Protein AF-A0A2R7Y8Q3-F1 (afdb_monomer_lite)

Structure (mmCIF, N/CA/C/O backbone):
data_AF-A0A2R7Y8Q3-F1
#
_entry.id   AF-A0A2R7Y8Q3-F1
#
loop_
_atom_site.group_PDB
_atom_site.id
_atom_site.type_symbol
_atom_site.label_atom_id
_atom_site.label_alt_id
_atom_site.label_comp_id
_atom_site.label_asym_id
_atom_site.label_entity_id
_atom_site.label_seq_id
_atom_site.pdbx_PDB_ins_code
_atom_site.Cartn_x
_atom_site.Cartn_y
_atom_site.Cartn_z
_atom_site.occupancy
_atom_site.B_iso_or_equiv
_atom_site.auth_seq_id
_atom_site.auth_comp_id
_atom_site.auth_asym_id
_atom_site.auth_atom_id
_atom_site.pdbx_PDB_model_num
ATOM 1 N N . MET A 1 1 ? 8.060 -32.327 -2.232 1.00 39.31 1 MET A N 1
ATOM 2 C CA . MET A 1 1 ? 9.303 -31.714 -2.752 1.00 39.31 1 MET A CA 1
ATOM 3 C C . MET A 1 1 ? 9.095 -30.226 -3.079 1.00 39.31 1 MET A C 1
ATOM 5 O O . MET A 1 1 ? 9.604 -29.749 -4.076 1.00 39.31 1 MET A O 1
ATOM 9 N N . VAL A 1 2 ? 8.315 -29.495 -2.267 1.00 45.03 2 VAL A N 1
ATOM 10 C CA . VAL A 1 2 ? 7.914 -28.088 -2.527 1.00 45.03 2 VAL A CA 1
ATOM 11 C C . VAL A 1 2 ? 8.451 -27.144 -1.432 1.00 45.03 2 VAL A C 1
ATOM 13 O O . VAL A 1 2 ? 8.300 -25.934 -1.504 1.00 45.03 2 VAL A O 1
ATOM 16 N N . TRP A 1 3 ? 9.124 -27.693 -0.414 1.00 30.48 3 TRP A N 1
ATOM 17 C CA . TRP A 1 3 ? 9.579 -26.942 0.760 1.00 30.48 3 TRP A CA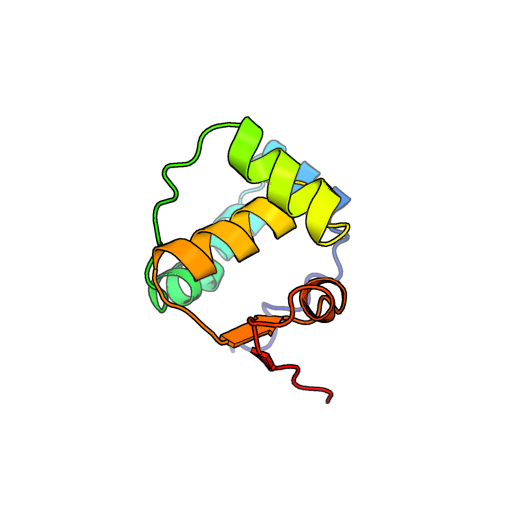 1
ATOM 18 C C . TRP A 1 3 ? 11.009 -26.382 0.636 1.00 30.48 3 TRP A C 1
ATOM 20 O O . TRP A 1 3 ? 11.396 -25.551 1.448 1.00 30.48 3 TRP A O 1
ATOM 30 N N . GLU A 1 4 ? 11.790 -26.775 -0.378 1.00 37.25 4 GLU A N 1
ATOM 31 C CA . GLU A 1 4 ? 13.144 -26.226 -0.607 1.00 37.25 4 GLU A CA 1
ATOM 32 C C . GLU A 1 4 ? 13.149 -24.918 -1.419 1.00 37.25 4 GLU A C 1
ATOM 34 O O . GLU A 1 4 ? 14.123 -24.168 -1.377 1.00 37.25 4 GLU A O 1
ATOM 39 N N . THR A 1 5 ? 12.064 -24.594 -2.130 1.00 44.91 5 THR A N 1
ATOM 40 C CA . THR A 1 5 ? 12.057 -23.531 -3.151 1.00 44.91 5 THR A CA 1
ATOM 41 C C . THR A 1 5 ? 12.005 -22.102 -2.589 1.00 44.91 5 THR A C 1
ATOM 43 O O . THR A 1 5 ? 12.252 -21.149 -3.325 1.00 44.91 5 THR A O 1
ATOM 46 N N . LEU A 1 6 ? 11.728 -21.909 -1.293 1.00 47.78 6 LEU A N 1
ATOM 47 C CA . LEU A 1 6 ? 11.435 -20.582 -0.724 1.00 47.78 6 LEU A CA 1
ATOM 48 C C . LEU A 1 6 ? 12.449 -20.064 0.307 1.00 47.78 6 LEU A C 1
ATOM 50 O O . LEU A 1 6 ? 12.110 -19.235 1.145 1.00 47.78 6 LEU A O 1
ATOM 54 N N . THR A 1 7 ? 13.721 -20.462 0.221 1.00 54.31 7 THR A N 1
ATOM 55 C CA . THR A 1 7 ? 14.794 -19.771 0.965 1.00 54.31 7 THR A CA 1
ATOM 56 C C . THR A 1 7 ? 15.972 -19.450 0.056 1.00 54.31 7 THR A C 1
ATOM 58 O O . THR A 1 7 ? 17.077 -19.958 0.211 1.00 54.31 7 THR A O 1
ATOM 61 N N . THR A 1 8 ? 15.768 -18.560 -0.918 1.00 62.44 8 THR A N 1
ATOM 62 C CA . THR A 1 8 ? 16.847 -18.194 -1.853 1.00 62.44 8 THR A CA 1
ATOM 63 C C . THR A 1 8 ? 18.068 -17.582 -1.142 1.00 62.44 8 THR A C 1
ATOM 65 O O . THR A 1 8 ? 19.142 -17.523 -1.731 1.00 62.44 8 THR A O 1
ATOM 68 N N . ARG A 1 9 ? 17.940 -17.137 0.126 1.00 75.00 9 ARG A N 1
ATOM 69 C CA . ARG A 1 9 ? 18.952 -16.375 0.897 1.00 75.00 9 ARG A CA 1
ATOM 70 C C . ARG A 1 9 ? 19.508 -15.166 0.124 1.00 75.00 9 ARG A C 1
ATOM 72 O O . ARG A 1 9 ? 20.524 -14.591 0.509 1.00 75.00 9 ARG A O 1
ATOM 79 N N . LEU A 1 10 ? 18.857 -14.775 -0.973 1.00 83.56 10 LEU A N 1
ATOM 80 C CA . LEU A 1 10 ? 19.287 -13.690 -1.839 1.00 83.56 10 LEU A CA 1
ATOM 81 C C . LEU A 1 10 ? 18.840 -12.365 -1.234 1.00 83.56 10 LEU A C 1
ATOM 83 O O . LEU A 1 10 ? 17.702 -12.216 -0.794 1.00 83.56 10 LEU A O 1
ATOM 87 N N . SER A 1 11 ? 19.724 -11.372 -1.273 1.00 90.31 11 SER A N 1
ATOM 88 C CA . SER A 1 11 ? 19.345 -10.007 -0.925 1.00 90.31 11 SER A CA 1
ATOM 89 C C . SER A 1 11 ? 18.375 -9.432 -1.962 1.00 90.31 11 SER A C 1
ATOM 91 O O . SER A 1 11 ? 18.443 -9.759 -3.151 1.00 90.31 11 SER A O 1
ATOM 93 N N . SER A 1 12 ? 17.525 -8.486 -1.555 1.00 88.44 12 SER A N 1
ATOM 94 C CA . SER A 1 12 ? 16.593 -7.805 -2.470 1.00 88.44 12 SER A CA 1
ATOM 95 C C . SER A 1 12 ? 17.307 -7.082 -3.613 1.00 88.44 12 SER A C 1
ATOM 97 O O . SER A 1 12 ? 16.751 -6.904 -4.694 1.00 88.44 12 SER A O 1
ATOM 99 N N . ARG A 1 13 ? 18.552 -6.640 -3.396 1.00 92.06 13 ARG A N 1
ATOM 100 C CA . ARG A 1 13 ? 19.399 -6.099 -4.465 1.00 92.06 13 ARG A CA 1
ATOM 101 C C . ARG A 1 13 ? 19.735 -7.181 -5.490 1.00 92.06 13 ARG A C 1
ATOM 103 O O . ARG A 1 13 ? 19.528 -6.963 -6.678 1.00 92.06 13 ARG A O 1
ATOM 110 N N . ARG A 1 14 ? 20.193 -8.350 -5.037 1.00 92.75 14 ARG A N 1
ATOM 111 C CA . ARG A 1 14 ? 20.572 -9.448 -5.929 1.00 92.75 14 ARG A CA 1
ATOM 112 C C . ARG A 1 14 ? 19.383 -9.994 -6.719 1.00 92.75 14 ARG A C 1
ATOM 114 O O . ARG A 1 14 ? 19.522 -10.262 -7.906 1.00 92.75 14 ARG A O 1
ATOM 121 N N . ILE A 1 15 ? 18.214 -10.102 -6.086 1.00 92.38 15 ILE A N 1
ATOM 122 C CA . ILE A 1 15 ? 16.965 -10.477 -6.767 1.00 92.38 15 ILE A CA 1
ATOM 123 C C . ILE A 1 15 ? 16.666 -9.488 -7.903 1.00 92.38 15 ILE A C 1
ATOM 125 O O . ILE A 1 15 ? 16.411 -9.910 -9.027 1.00 92.38 15 ILE A O 1
ATOM 129 N N . ARG A 1 16 ? 16.760 -8.176 -7.641 1.00 92.62 16 ARG A N 1
ATOM 130 C CA . ARG A 1 16 ? 16.540 -7.136 -8.660 1.00 92.62 16 ARG A CA 1
ATOM 131 C C . ARG A 1 16 ? 17.531 -7.224 -9.818 1.00 92.62 16 ARG A C 1
ATOM 133 O O . ARG A 1 16 ? 17.110 -7.140 -10.965 1.00 92.62 16 ARG A O 1
ATOM 140 N N . GLU A 1 17 ? 18.814 -7.428 -9.528 1.00 95.94 17 GLU A N 1
ATOM 141 C CA . GLU A 1 17 ? 19.848 -7.614 -10.557 1.00 95.94 17 GLU A CA 1
ATOM 142 C C . GLU A 1 17 ? 19.536 -8.816 -11.465 1.00 95.94 17 GLU A C 1
ATOM 144 O O . GLU A 1 17 ? 19.601 -8.698 -12.686 1.00 95.94 17 GLU A O 1
ATOM 149 N N . LEU A 1 18 ? 19.143 -9.955 -10.885 1.00 95.31 18 LEU A N 1
ATOM 150 C CA . LEU A 1 18 ? 18.801 -11.168 -11.636 1.00 95.31 18 LEU A CA 1
ATOM 151 C C . LEU A 1 18 ? 17.508 -11.011 -12.451 1.00 95.31 18 LEU A C 1
ATOM 153 O O . LEU A 1 18 ? 17.458 -11.449 -13.598 1.00 95.31 18 LEU A O 1
ATOM 157 N N . LEU A 1 19 ? 16.483 -10.349 -11.902 1.00 93.31 19 LEU A N 1
ATOM 158 C CA . LEU A 1 19 ? 15.257 -10.029 -12.643 1.00 93.31 19 LEU A CA 1
ATOM 159 C C . LEU A 1 19 ? 15.546 -9.103 -13.829 1.00 93.31 19 LEU A C 1
ATOM 161 O O . LEU A 1 19 ? 15.061 -9.356 -14.930 1.00 93.31 19 LEU A O 1
ATOM 165 N N . ALA A 1 20 ? 16.361 -8.062 -13.627 1.00 95.50 20 ALA A N 1
ATOM 166 C CA . ALA A 1 20 ? 16.769 -7.146 -14.692 1.00 95.50 20 ALA A CA 1
ATOM 167 C C . ALA A 1 20 ? 17.570 -7.871 -15.786 1.00 95.50 20 ALA A C 1
ATOM 169 O O . ALA A 1 20 ? 17.350 -7.636 -16.974 1.00 95.50 20 ALA A O 1
ATOM 170 N N . GLY A 1 21 ? 18.441 -8.801 -15.385 1.00 96.56 21 GLY A N 1
ATOM 171 C CA . GLY A 1 21 ? 19.175 -9.693 -16.283 1.00 96.56 21 GLY A CA 1
ATOM 172 C C . GLY A 1 21 ? 18.335 -10.816 -16.903 1.00 96.56 21 GLY A C 1
ATOM 173 O O . GLY A 1 21 ? 18.869 -11.576 -17.704 1.00 96.56 21 GLY A O 1
ATOM 174 N N . ARG A 1 22 ? 17.042 -10.924 -16.559 1.00 94.69 22 ARG A N 1
ATOM 175 C CA . ARG A 1 22 ? 16.120 -11.985 -17.006 1.00 94.69 22 ARG A CA 1
ATOM 176 C C . ARG A 1 22 ? 16.643 -13.400 -16.736 1.00 94.69 22 ARG A C 1
ATOM 178 O O . ARG A 1 22 ? 16.438 -14.292 -17.555 1.00 94.69 22 ARG A O 1
ATOM 185 N N . ASP A 1 23 ? 17.297 -13.602 -15.594 1.00 95.94 23 ASP A N 1
ATOM 186 C CA . ASP A 1 23 ? 17.795 -14.915 -15.175 1.00 95.94 23 ASP A CA 1
ATOM 187 C C . ASP A 1 23 ? 16.684 -15.976 -15.257 1.00 95.94 23 ASP A C 1
ATOM 189 O O . ASP A 1 23 ? 15.628 -15.845 -14.631 1.00 95.94 23 ASP A O 1
ATOM 193 N N . GLU A 1 24 ? 16.913 -17.026 -16.046 1.00 95.38 24 GLU A N 1
ATOM 194 C CA . GLU A 1 24 ? 15.879 -18.010 -16.380 1.00 95.38 24 GLU A CA 1
ATOM 195 C C . GLU A 1 24 ? 15.369 -18.771 -15.156 1.00 95.38 24 GLU A C 1
ATOM 197 O O . GLU A 1 24 ? 14.179 -19.083 -15.075 1.00 95.38 24 GLU A O 1
ATOM 202 N N . ARG A 1 25 ? 16.244 -19.043 -14.179 1.00 91.38 25 ARG A N 1
ATOM 203 C CA . ARG A 1 25 ? 15.878 -19.785 -12.967 1.00 91.38 25 ARG A CA 1
ATOM 204 C C . ARG A 1 25 ? 14.965 -18.944 -12.092 1.00 91.38 25 ARG A C 1
ATOM 206 O O . ARG A 1 25 ? 13.921 -19.427 -11.657 1.00 91.38 25 ARG A O 1
ATOM 213 N N . LEU A 1 26 ? 15.323 -17.679 -11.871 1.00 91.38 26 LEU A N 1
ATOM 214 C CA . LEU A 1 26 ? 14.504 -16.764 -11.083 1.00 91.38 26 LEU A CA 1
ATOM 215 C C . LEU A 1 26 ? 13.172 -16.455 -11.777 1.00 91.38 26 LEU A C 1
ATOM 217 O O . LEU A 1 26 ? 12.131 -16.444 -11.124 1.00 91.38 26 LEU A O 1
ATOM 221 N N . VAL A 1 27 ? 13.174 -16.259 -13.098 1.00 92.38 27 VAL A N 1
ATOM 222 C CA . VAL A 1 27 ? 11.936 -16.077 -13.872 1.00 92.38 27 VAL A CA 1
ATOM 223 C C . VAL A 1 27 ? 11.055 -17.329 -13.803 1.00 92.38 27 VAL A C 1
ATOM 225 O O . VAL A 1 27 ? 9.837 -17.207 -13.664 1.00 92.38 27 VAL A O 1
ATOM 228 N N . GLY A 1 28 ? 11.652 -18.522 -13.869 1.00 93.06 28 GLY A N 1
ATOM 229 C CA . GLY A 1 28 ? 10.958 -19.794 -13.672 1.00 93.06 28 GLY A CA 1
ATOM 230 C C . GLY A 1 28 ? 10.282 -19.876 -12.303 1.00 93.06 28 GLY A C 1
ATOM 231 O O . GLY A 1 28 ? 9.086 -20.149 -12.240 1.00 93.06 28 GLY A O 1
ATOM 232 N N . LEU A 1 29 ? 11.005 -19.545 -11.228 1.00 90.19 29 LEU A N 1
ATOM 233 C CA . LEU A 1 29 ? 10.470 -19.485 -9.861 1.00 90.19 29 LEU A CA 1
ATOM 234 C C . LEU A 1 29 ? 9.306 -18.490 -9.750 1.00 90.19 29 LEU A C 1
ATOM 236 O O . LEU A 1 29 ? 8.252 -18.812 -9.210 1.00 90.19 29 LEU A O 1
ATOM 240 N N . VAL A 1 30 ? 9.437 -17.285 -10.315 1.00 90.81 30 VAL A N 1
ATOM 241 C CA . VAL A 1 30 ? 8.346 -16.294 -10.289 1.00 90.81 30 VAL A CA 1
ATOM 242 C C . VAL A 1 30 ? 7.088 -16.832 -10.981 1.00 90.81 30 VAL A C 1
ATOM 244 O O . VAL A 1 30 ? 5.981 -16.681 -10.464 1.00 90.81 30 VAL A O 1
ATOM 247 N N . LYS A 1 31 ? 7.235 -17.487 -12.135 1.00 92.62 31 LYS A N 1
ATOM 248 C CA . LYS A 1 31 ? 6.097 -18.026 -12.894 1.00 92.62 31 LYS A CA 1
ATOM 249 C C . LYS A 1 31 ? 5.452 -19.245 -12.235 1.00 92.62 31 LYS A C 1
ATOM 251 O O . LYS A 1 31 ? 4.234 -19.385 -12.308 1.00 92.62 31 LYS A O 1
ATOM 256 N N . ASN A 1 32 ? 6.251 -20.121 -11.636 1.00 93.31 32 ASN A N 1
ATOM 257 C CA . ASN A 1 32 ? 5.771 -21.403 -11.128 1.00 93.31 32 ASN A CA 1
ATOM 258 C C . ASN A 1 32 ? 5.346 -21.335 -9.660 1.00 93.31 32 ASN A C 1
ATOM 260 O O . ASN A 1 32 ? 4.383 -22.000 -9.296 1.00 93.31 32 ASN A O 1
ATOM 264 N N . ASP A 1 33 ? 6.012 -20.513 -8.846 1.00 90.00 33 ASP A N 1
ATOM 265 C CA . ASP A 1 33 ? 5.801 -20.474 -7.397 1.00 90.00 33 ASP A CA 1
ATOM 266 C C . ASP A 1 33 ? 5.101 -19.183 -6.945 1.00 90.00 33 ASP A C 1
ATOM 268 O O . ASP A 1 33 ? 4.133 -19.235 -6.187 1.00 90.00 33 ASP A O 1
ATOM 272 N N . VAL A 1 34 ? 5.527 -18.013 -7.441 1.00 90.88 34 VAL A N 1
ATOM 273 C CA . VAL A 1 34 ? 4.960 -16.719 -6.999 1.00 90.88 34 VAL A CA 1
ATOM 274 C C . VAL A 1 34 ? 3.605 -16.445 -7.648 1.00 90.88 34 VAL A C 1
ATOM 276 O O . VAL A 1 34 ? 2.654 -16.050 -6.973 1.00 90.88 34 VAL A O 1
ATOM 279 N N . TRP A 1 35 ? 3.484 -16.665 -8.957 1.00 92.69 35 TRP A N 1
ATOM 280 C CA . TRP A 1 35 ? 2.254 -16.375 -9.695 1.00 92.69 35 TRP A CA 1
ATOM 281 C C . TRP A 1 35 ? 1.007 -17.103 -9.152 1.00 92.69 35 TRP A C 1
ATOM 283 O O . TRP A 1 35 ? -0.022 -16.443 -8.987 1.00 92.69 35 TRP A O 1
ATOM 293 N N . PRO A 1 36 ? 1.041 -18.411 -8.817 1.00 94.75 36 PRO A N 1
ATOM 294 C CA . PRO A 1 36 ? -0.112 -19.077 -8.210 1.00 94.75 36 PRO A CA 1
ATOM 295 C C . PRO A 1 36 ? -0.570 -18.443 -6.896 1.00 94.75 36 PRO A C 1
ATOM 297 O O . PRO A 1 36 ? -1.775 -18.345 -6.681 1.00 94.75 36 PRO A O 1
ATOM 300 N N . VAL A 1 37 ? 0.364 -17.974 -6.062 1.00 93.25 37 VAL A N 1
ATOM 301 C CA . VAL A 1 37 ? 0.048 -17.296 -4.796 1.00 93.25 37 VAL A CA 1
ATOM 302 C C . VAL A 1 37 ? -0.630 -15.955 -5.058 1.00 93.25 37 VAL A C 1
ATOM 304 O O . VAL A 1 37 ? -1.654 -15.661 -4.449 1.00 93.25 37 VAL A O 1
ATOM 307 N N . LEU A 1 38 ? -0.122 -15.159 -6.005 1.00 92.56 38 LEU A N 1
ATOM 308 C CA . LEU A 1 38 ? -0.723 -13.863 -6.344 1.00 92.56 38 LEU A CA 1
ATOM 309 C C . LEU A 1 38 ? -2.162 -13.998 -6.862 1.00 92.56 38 LEU A C 1
ATOM 311 O O . LEU A 1 38 ? -2.987 -13.129 -6.593 1.00 92.56 38 LEU A O 1
ATOM 315 N N . ARG A 1 39 ? -2.494 -15.107 -7.536 1.00 94.88 39 ARG A N 1
ATOM 316 C CA . ARG A 1 39 ? -3.863 -15.390 -8.003 1.00 94.88 39 ARG A CA 1
ATOM 317 C C . ARG A 1 39 ? -4.864 -15.713 -6.894 1.00 94.88 39 ARG A C 1
ATOM 319 O O . ARG A 1 39 ? -6.056 -15.769 -7.179 1.00 94.88 39 ARG A O 1
ATOM 326 N N . LEU A 1 40 ? -4.416 -15.927 -5.658 1.00 96.56 40 LEU A N 1
ATOM 327 C CA . LEU A 1 40 ? -5.315 -16.099 -4.513 1.00 96.56 40 LEU A CA 1
ATOM 328 C C . LEU A 1 40 ? -5.942 -14.771 -4.062 1.00 96.56 40 LEU A C 1
ATOM 330 O O . LEU A 1 40 ? -6.902 -14.780 -3.293 1.00 96.56 40 LEU A O 1
ATOM 334 N N . PHE A 1 41 ? -5.414 -13.637 -4.530 1.00 95.12 41 P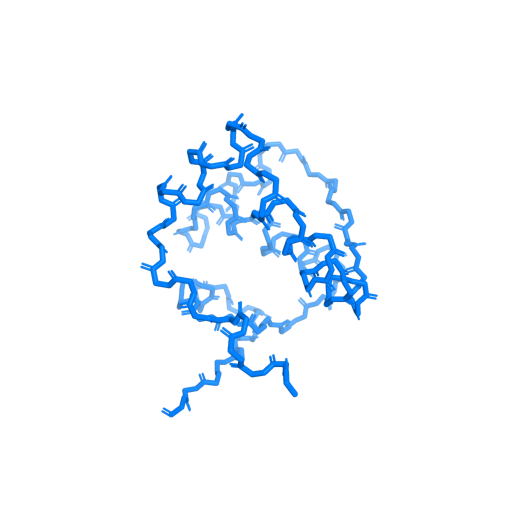HE A N 1
ATOM 335 C CA . PHE A 1 41 ? -5.829 -12.304 -4.110 1.00 95.12 41 PHE A CA 1
ATOM 336 C C . PHE A 1 41 ? -6.533 -11.544 -5.237 1.00 95.12 41 PHE A C 1
ATOM 338 O O . PHE A 1 41 ? -6.289 -11.764 -6.421 1.00 95.12 41 PHE A O 1
ATOM 345 N N . THR A 1 42 ? -7.397 -10.604 -4.853 1.00 95.44 42 THR A N 1
ATOM 346 C CA . THR A 1 42 ? -8.004 -9.640 -5.779 1.00 95.44 42 THR A CA 1
ATOM 347 C C . THR A 1 42 ? -7.156 -8.372 -5.823 1.00 95.44 42 THR A C 1
ATOM 349 O O . THR A 1 42 ? -6.815 -7.822 -4.778 1.00 95.44 42 THR A O 1
ATOM 352 N N . THR A 1 43 ? -6.819 -7.893 -7.022 1.00 94.50 43 THR A N 1
ATOM 353 C CA . THR A 1 43 ? -6.137 -6.603 -7.203 1.00 94.50 43 THR A CA 1
ATOM 354 C C . THR A 1 43 ? -7.147 -5.463 -7.151 1.00 94.50 43 THR A C 1
ATOM 356 O O . THR A 1 43 ? -8.157 -5.500 -7.851 1.00 94.50 43 THR A O 1
ATOM 359 N N . LEU A 1 44 ? -6.858 -4.440 -6.348 1.00 95.75 44 LEU A N 1
ATOM 360 C CA . LEU A 1 44 ? -7.708 -3.261 -6.204 1.00 95.75 44 LEU A CA 1
ATOM 361 C C . LEU A 1 44 ? -7.077 -2.064 -6.928 1.00 95.75 44 LEU A C 1
ATOM 363 O O . LEU A 1 44 ? -5.902 -1.779 -6.688 1.00 95.75 44 LEU A O 1
ATOM 367 N N . PRO A 1 45 ? -7.815 -1.366 -7.810 1.00 95.94 45 PRO A N 1
ATOM 368 C CA . PRO A 1 45 ? -7.335 -0.130 -8.411 1.00 95.94 45 PRO A CA 1
ATOM 369 C C . PRO A 1 45 ? -7.408 1.024 -7.404 1.00 95.94 45 PRO A C 1
ATOM 371 O O . PRO A 1 45 ? -8.289 1.052 -6.542 1.00 95.94 45 PRO A O 1
ATOM 374 N N . LEU A 1 46 ? -6.519 2.001 -7.568 1.00 95.31 46 LEU A N 1
ATOM 375 C CA . LEU A 1 46 ? -6.565 3.286 -6.878 1.00 95.31 46 LEU A CA 1
ATOM 376 C C . LEU A 1 46 ? -6.728 4.392 -7.920 1.00 95.31 46 LEU A C 1
ATOM 378 O O . LEU A 1 46 ? -5.917 4.491 -8.841 1.00 95.31 46 LEU A O 1
ATOM 382 N N . THR A 1 47 ? -7.737 5.237 -7.736 1.00 94.62 47 THR A N 1
ATOM 383 C CA . THR A 1 47 ? -7.863 6.508 -8.455 1.00 94.62 47 THR A CA 1
ATOM 384 C C . THR A 1 47 ? -7.648 7.611 -7.434 1.00 94.62 47 THR A C 1
ATOM 386 O O . THR A 1 47 ? -8.513 7.831 -6.590 1.00 94.62 47 THR A O 1
ATOM 389 N N . ALA A 1 48 ? -6.485 8.255 -7.473 1.00 94.50 48 ALA A N 1
ATOM 390 C CA . ALA A 1 48 ? -6.121 9.303 -6.531 1.00 94.50 48 ALA A CA 1
ATOM 391 C C . ALA A 1 48 ? -5.290 10.378 -7.218 1.00 94.50 48 ALA A C 1
ATOM 393 O O . ALA A 1 48 ? -4.379 10.071 -7.991 1.00 94.50 48 ALA A O 1
ATOM 394 N N . GLU A 1 49 ? -5.575 11.630 -6.885 1.00 96.56 49 GLU A N 1
ATOM 395 C CA . GLU A 1 49 ? -4.730 12.748 -7.277 1.00 96.56 49 GLU A CA 1
ATOM 396 C C . GLU A 1 49 ? -3.473 12.802 -6.392 1.00 96.56 49 GLU A C 1
ATOM 398 O O . GLU A 1 49 ? -3.528 12.446 -5.209 1.00 96.56 49 GLU A O 1
ATOM 403 N N . PRO A 1 50 ? -2.328 13.303 -6.899 1.00 97.50 50 PRO A N 1
ATOM 404 C CA . PRO A 1 50 ? -1.097 13.400 -6.111 1.00 97.50 50 PRO A CA 1
ATOM 405 C C . PRO A 1 50 ? -1.276 14.116 -4.762 1.00 97.50 50 PRO A C 1
ATOM 407 O O . PRO A 1 50 ? -0.638 13.749 -3.777 1.00 97.50 50 PRO A O 1
ATOM 410 N N . GLY A 1 51 ? -2.175 15.104 -4.699 1.00 98.31 51 GLY A N 1
ATOM 411 C CA . GLY A 1 51 ? -2.497 15.823 -3.466 1.00 98.31 51 GLY A CA 1
ATOM 412 C C . GLY A 1 51 ? -3.121 14.942 -2.379 1.00 98.31 51 GLY A C 1
ATOM 413 O O . GLY A 1 51 ? -2.795 15.116 -1.209 1.00 98.31 51 GLY A O 1
ATOM 414 N N . GLU A 1 52 ? -3.955 13.963 -2.739 1.00 97.50 52 GLU A N 1
ATOM 415 C CA . GLU A 1 52 ? -4.552 13.027 -1.773 1.00 97.50 52 GLU A CA 1
ATOM 416 C C . GLU A 1 52 ? -3.487 12.109 -1.166 1.00 97.50 52 GLU A C 1
ATOM 418 O O . GLU A 1 52 ? -3.499 11.826 0.032 1.00 97.50 52 GLU A O 1
ATOM 423 N N . ILE A 1 53 ? -2.517 11.689 -1.983 1.00 98.12 53 ILE A N 1
ATOM 424 C CA . ILE A 1 53 ? -1.385 10.881 -1.523 1.00 98.12 53 ILE A CA 1
ATOM 425 C C . ILE A 1 53 ? -0.529 11.700 -0.548 1.00 98.12 53 ILE A C 1
ATOM 427 O O . ILE A 1 53 ? -0.220 11.216 0.540 1.00 98.12 53 ILE A O 1
ATOM 431 N N . ILE A 1 54 ? -0.207 12.955 -0.891 1.00 98.62 54 ILE A N 1
ATOM 432 C CA . ILE A 1 54 ? 0.560 13.867 -0.022 1.00 98.62 54 ILE A CA 1
ATOM 433 C C . ILE A 1 54 ? -0.160 14.091 1.314 1.00 98.62 54 ILE A C 1
ATOM 435 O O . ILE A 1 54 ? 0.476 14.017 2.361 1.00 98.62 54 ILE A O 1
ATOM 439 N N . GLN A 1 55 ? -1.484 14.270 1.308 1.00 98.38 55 GLN A N 1
ATOM 440 C CA . GLN A 1 55 ? -2.266 14.409 2.542 1.00 98.38 55 GLN A CA 1
ATOM 441 C C . GLN A 1 55 ? -2.134 13.191 3.465 1.00 98.38 55 GLN A C 1
ATOM 443 O O . GLN A 1 55 ? -2.046 13.350 4.680 1.00 98.38 55 GLN A O 1
ATOM 448 N N . TYR A 1 56 ? -2.093 11.975 2.913 1.00 98.25 56 TYR A N 1
ATOM 449 C CA . TYR A 1 56 ? -1.879 10.757 3.701 1.00 98.25 56 TYR A CA 1
ATOM 450 C C . TYR A 1 56 ? -0.436 10.631 4.191 1.00 98.25 56 TYR A C 1
ATOM 452 O O . TYR A 1 56 ? -0.211 10.197 5.323 1.00 98.25 56 TYR A O 1
ATOM 460 N N . MET A 1 57 ? 0.535 11.028 3.366 1.00 98.56 57 MET A N 1
ATOM 461 C CA . MET A 1 57 ? 1.942 11.068 3.762 1.00 98.56 57 MET A CA 1
ATOM 462 C C . MET A 1 57 ? 2.149 12.010 4.948 1.00 98.56 57 MET A C 1
ATOM 464 O O . MET A 1 57 ? 2.715 11.602 5.954 1.00 98.56 57 MET A O 1
ATOM 468 N N . GLU A 1 58 ? 1.656 13.245 4.864 1.00 98.38 58 GLU A N 1
ATOM 469 C CA . GLU A 1 58 ? 1.817 14.250 5.918 1.00 98.38 58 GLU A CA 1
ATOM 470 C C . GLU A 1 58 ? 0.949 13.939 7.143 1.00 98.38 58 GLU A C 1
ATOM 472 O O . GLU A 1 58 ? 1.425 14.006 8.275 1.00 98.38 58 GLU A O 1
ATOM 477 N N . GLY A 1 59 ? -0.311 13.549 6.928 1.00 98.44 59 GLY A N 1
ATOM 478 C CA . GLY A 1 59 ? -1.278 13.307 7.998 1.00 98.44 59 GLY A CA 1
ATOM 479 C C . GLY A 1 59 ? -0.961 12.088 8.864 1.00 98.44 59 GLY A C 1
ATOM 480 O O . GLY A 1 59 ? -1.285 12.084 10.051 1.00 98.44 59 GLY A O 1
ATOM 481 N N . TYR A 1 60 ? -0.312 11.068 8.295 1.00 98.31 60 TYR A N 1
ATOM 482 C CA . TYR A 1 60 ? 0.025 9.826 9.000 1.00 98.31 60 TYR A CA 1
ATOM 483 C C . TYR A 1 60 ? 1.536 9.545 9.064 1.00 98.31 60 TYR A C 1
ATOM 485 O O . TYR A 1 60 ? 1.954 8.514 9.597 1.00 98.31 60 TYR A O 1
ATOM 493 N N . GLY A 1 61 ? 2.371 10.443 8.532 1.00 98.00 61 GLY A N 1
ATOM 494 C CA . GLY A 1 61 ? 3.824 10.271 8.463 1.00 98.00 61 GLY A CA 1
ATOM 495 C C . GLY A 1 61 ? 4.249 9.071 7.613 1.00 98.00 61 GLY A C 1
ATOM 496 O O . GLY A 1 61 ? 5.189 8.379 7.984 1.00 98.00 61 GLY A O 1
ATOM 497 N N . LEU A 1 62 ? 3.524 8.749 6.542 1.00 98.19 62 LEU A N 1
ATOM 498 C CA . LEU A 1 62 ? 3.755 7.554 5.722 1.00 98.19 62 LEU A CA 1
ATOM 499 C C . LEU A 1 62 ? 4.686 7.832 4.537 1.00 98.19 62 LEU A C 1
ATOM 501 O O . LEU A 1 62 ? 4.679 8.925 3.966 1.00 98.19 62 LEU A O 1
ATOM 505 N N . MET A 1 63 ? 5.438 6.814 4.110 1.00 97.88 63 MET A N 1
ATOM 506 C CA . MET A 1 63 ? 6.122 6.851 2.816 1.00 97.88 63 MET A CA 1
ATOM 507 C C . MET A 1 63 ? 5.093 6.826 1.670 1.00 97.88 63 MET A C 1
ATOM 509 O O . MET A 1 63 ? 3.975 6.344 1.867 1.00 97.88 63 MET A O 1
ATOM 513 N N . PRO A 1 64 ? 5.439 7.289 0.450 1.00 97.44 64 PRO A N 1
ATOM 514 C CA . PRO A 1 64 ? 4.478 7.383 -0.654 1.00 97.44 64 PRO A CA 1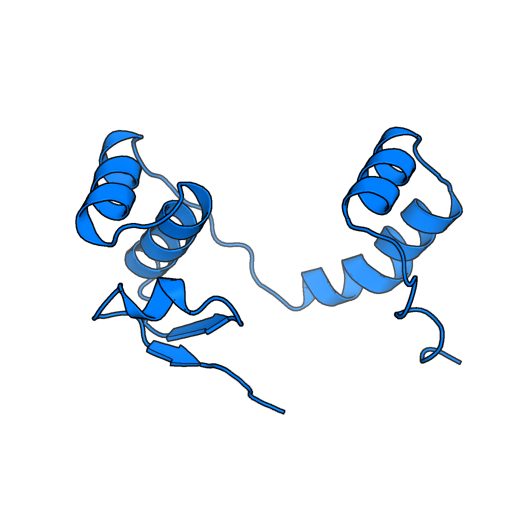
ATOM 515 C C . PRO A 1 64 ? 3.731 6.075 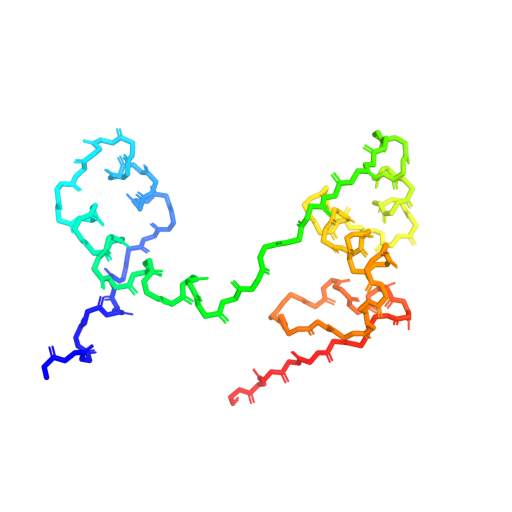-0.949 1.00 97.44 64 PRO A C 1
ATOM 517 O O . PRO A 1 64 ? 2.521 6.082 -1.167 1.00 97.44 64 PRO A O 1
ATOM 520 N N . THR A 1 65 ? 4.434 4.940 -0.920 1.00 96.88 65 THR A N 1
ATOM 521 C CA . THR A 1 65 ? 3.835 3.620 -1.162 1.00 96.88 65 THR A CA 1
ATOM 522 C C . THR A 1 65 ? 2.835 3.239 -0.070 1.00 96.88 65 THR A C 1
ATOM 524 O O . THR A 1 65 ? 1.759 2.730 -0.379 1.00 96.88 65 THR A O 1
ATOM 527 N N . ASP A 1 66 ? 3.143 3.534 1.192 1.00 98.12 66 ASP A N 1
ATOM 528 C CA . ASP A 1 66 ? 2.270 3.203 2.322 1.00 98.12 66 ASP A CA 1
ATOM 529 C C . ASP A 1 66 ? 1.045 4.117 2.359 1.00 98.12 66 ASP A C 1
ATOM 531 O O . ASP A 1 66 ? -0.064 3.661 2.640 1.00 98.12 66 ASP A O 1
ATOM 535 N N . ALA A 1 67 ? 1.215 5.388 1.982 1.00 98.31 67 ALA A N 1
ATOM 536 C CA . ALA A 1 67 ? 0.115 6.324 1.783 1.00 98.31 67 ALA A CA 1
ATOM 537 C C . ALA A 1 67 ? -0.848 5.840 0.685 1.00 98.31 67 ALA A C 1
ATOM 539 O O . ALA A 1 67 ? -2.059 5.845 0.896 1.00 98.31 67 ALA A O 1
ATOM 540 N N . ILE A 1 68 ? -0.326 5.349 -0.446 1.00 98.25 68 ILE A N 1
ATOM 541 C CA . ILE A 1 68 ? -1.121 4.728 -1.520 1.00 98.25 68 ILE A CA 1
ATOM 542 C C . ILE A 1 68 ? -1.895 3.508 -1.005 1.00 98.25 68 ILE A C 1
ATOM 544 O O . ILE A 1 68 ? -3.087 3.373 -1.291 1.00 98.25 68 ILE A O 1
ATOM 548 N N . ILE A 1 69 ? -1.256 2.632 -0.224 1.00 98.06 69 ILE A N 1
ATOM 549 C CA . ILE A 1 69 ? -1.909 1.447 0.352 1.00 98.06 69 ILE A CA 1
ATOM 550 C C . ILE A 1 69 ? -3.035 1.866 1.306 1.00 98.06 69 ILE A C 1
ATOM 552 O O . ILE A 1 69 ? -4.167 1.408 1.153 1.00 98.06 69 ILE A O 1
ATOM 556 N N . ALA A 1 70 ? -2.759 2.773 2.247 1.00 98.25 70 ALA A N 1
ATOM 557 C CA . ALA A 1 70 ? -3.753 3.268 3.194 1.00 98.25 70 ALA A CA 1
ATOM 558 C C . ALA A 1 70 ? -4.918 3.975 2.479 1.00 98.25 70 ALA A C 1
ATOM 560 O O . ALA A 1 70 ? -6.080 3.720 2.793 1.00 98.25 70 ALA A O 1
ATOM 561 N N . LEU A 1 71 ? -4.643 4.803 1.470 1.00 98.31 71 LEU A N 1
ATOM 562 C CA . LEU A 1 71 ? -5.682 5.461 0.677 1.00 98.31 71 LEU A CA 1
ATOM 563 C C . LEU A 1 71 ? -6.530 4.448 -0.108 1.00 98.31 71 LEU A C 1
ATOM 565 O O . LEU A 1 71 ? -7.756 4.559 -0.127 1.00 98.31 71 LEU A O 1
ATOM 569 N N . THR A 1 72 ? -5.906 3.413 -0.677 1.00 98.38 72 THR A N 1
ATOM 570 C CA . THR A 1 72 ? -6.621 2.311 -1.344 1.00 98.38 72 THR A CA 1
ATOM 571 C C . THR A 1 72 ? -7.552 1.603 -0.363 1.00 98.38 72 THR A C 1
ATOM 573 O O . THR A 1 72 ? -8.736 1.427 -0.652 1.00 98.38 72 THR A O 1
ATOM 576 N N . CYS A 1 73 ? -7.066 1.259 0.834 1.00 98.19 73 CYS A N 1
ATOM 577 C CA . CYS A 1 73 ? -7.910 0.671 1.873 1.00 98.19 73 CYS A CA 1
ATOM 578 C C . CYS A 1 73 ? -9.107 1.572 2.201 1.00 98.19 73 CYS A C 1
ATOM 580 O O . CYS A 1 73 ? -10.233 1.082 2.298 1.00 98.19 73 CYS A O 1
ATOM 582 N N . ARG A 1 74 ? -8.892 2.891 2.299 1.00 97.88 74 ARG A N 1
ATOM 583 C CA . ARG A 1 74 ? -9.965 3.845 2.585 1.00 97.88 74 ARG A CA 1
ATOM 584 C C . ARG A 1 74 ? -11.033 3.865 1.493 1.00 97.88 74 ARG A C 1
ATOM 586 O O . ARG A 1 74 ? -12.214 3.802 1.826 1.00 97.88 74 ARG A O 1
ATOM 593 N N . GLN A 1 75 ? -10.637 3.952 0.222 1.00 97.56 75 GLN A N 1
ATOM 594 C CA . GLN A 1 75 ? -11.574 4.028 -0.907 1.00 97.56 75 GLN A CA 1
ATOM 595 C C . GLN A 1 75 ? -12.414 2.755 -1.068 1.00 97.56 75 GLN A C 1
ATOM 597 O O . GLN A 1 75 ? -13.581 2.834 -1.445 1.00 97.56 75 GLN A O 1
ATOM 602 N N . HIS A 1 76 ? -11.848 1.594 -0.732 1.00 98.00 76 HIS A N 1
ATOM 603 C CA . HIS A 1 76 ? -12.530 0.298 -0.828 1.00 98.00 76 HIS A CA 1
ATOM 604 C C . HIS A 1 76 ? -13.226 -0.136 0.473 1.00 98.00 76 HIS A C 1
ATOM 606 O O . HIS A 1 76 ? -13.714 -1.260 0.564 1.00 98.00 76 HIS A O 1
ATOM 612 N N . GLY A 1 77 ? -13.280 0.726 1.497 1.00 97.56 77 GLY A N 1
ATOM 613 C CA . GLY A 1 77 ? -13.936 0.413 2.774 1.00 97.56 77 GLY A CA 1
ATOM 614 C C . GLY A 1 77 ? -13.239 -0.681 3.595 1.00 97.56 77 GLY A C 1
ATOM 615 O O . GLY A 1 77 ? -13.856 -1.296 4.464 1.00 97.56 77 GLY A O 1
ATOM 616 N N . ILE A 1 78 ? -11.955 -0.931 3.335 1.00 98.19 78 ILE A N 1
ATOM 617 C CA . ILE A 1 78 ? -11.140 -1.919 4.042 1.00 98.19 78 ILE A CA 1
ATOM 618 C C . ILE A 1 78 ? -10.615 -1.287 5.327 1.00 98.19 78 ILE A C 1
ATOM 620 O O . ILE A 1 78 ? -9.868 -0.314 5.301 1.00 98.19 78 ILE A O 1
ATOM 624 N N . ASN A 1 79 ? -10.986 -1.864 6.464 1.00 98.19 79 ASN A N 1
ATOM 625 C CA . ASN A 1 79 ? -10.649 -1.350 7.792 1.00 98.19 79 ASN A CA 1
ATOM 626 C C . ASN A 1 79 ? -9.605 -2.197 8.532 1.00 98.19 79 ASN A C 1
ATOM 628 O O . ASN A 1 79 ? -9.320 -1.919 9.695 1.00 98.19 79 ASN A O 1
ATOM 632 N N . ALA A 1 80 ? -9.031 -3.213 7.884 1.00 98.00 80 ALA A N 1
ATOM 633 C CA . ALA A 1 80 ? -7.972 -4.036 8.449 1.00 98.00 80 ALA A CA 1
ATOM 634 C C . ALA A 1 80 ? -6.904 -4.377 7.403 1.00 98.00 80 ALA A C 1
ATOM 636 O O . ALA A 1 80 ? -7.230 -4.646 6.248 1.00 98.00 80 ALA A O 1
ATOM 637 N N . ILE A 1 81 ? -5.638 -4.397 7.819 1.00 96.94 81 ILE A N 1
ATOM 638 C CA . ILE A 1 81 ? -4.487 -4.725 6.971 1.00 96.94 81 ILE A CA 1
ATOM 639 C C . ILE A 1 81 ? -3.606 -5.771 7.653 1.00 96.94 81 ILE A C 1
ATOM 641 O O . ILE A 1 81 ? -3.266 -5.635 8.828 1.00 96.94 81 ILE A O 1
ATOM 645 N N . ALA A 1 82 ? -3.230 -6.816 6.916 1.00 95.81 82 ALA A N 1
ATOM 646 C CA . ALA A 1 82 ? -2.223 -7.773 7.356 1.00 95.81 82 ALA A CA 1
ATOM 647 C C . ALA A 1 82 ? -0.846 -7.289 6.890 1.00 95.81 82 ALA A C 1
ATOM 649 O O . ALA A 1 82 ? -0.585 -7.238 5.690 1.00 95.81 82 ALA A O 1
ATOM 650 N N . THR A 1 83 ? 0.016 -6.890 7.825 1.00 94.31 83 THR A N 1
ATOM 651 C CA . THR A 1 83 ? 1.341 -6.343 7.505 1.00 94.31 83 THR A CA 1
ATOM 652 C C . THR A 1 83 ? 2.321 -6.543 8.660 1.00 94.31 83 THR A C 1
ATOM 654 O O . THR A 1 83 ? 1.922 -6.632 9.823 1.00 94.31 83 THR A O 1
ATOM 657 N N . LEU A 1 84 ? 3.610 -6.617 8.323 1.00 93.12 84 LEU A N 1
ATOM 658 C CA . LEU A 1 84 ? 4.720 -6.559 9.281 1.00 93.12 84 LEU A CA 1
ATOM 659 C C . LEU A 1 84 ? 5.249 -5.130 9.470 1.00 93.12 84 LEU A C 1
ATOM 661 O O . LEU A 1 84 ? 6.121 -4.911 10.305 1.00 93.12 84 LEU A O 1
ATOM 665 N N . ASP A 1 85 ? 4.730 -4.174 8.701 1.00 93.88 85 ASP A N 1
ATOM 666 C CA . ASP A 1 85 ? 5.100 -2.771 8.800 1.00 93.88 85 ASP A CA 1
ATOM 667 C C . ASP A 1 85 ? 4.283 -2.077 9.899 1.00 93.88 85 ASP A C 1
ATOM 669 O O . ASP A 1 85 ? 3.054 -1.961 9.824 1.00 93.88 85 ASP A O 1
ATOM 673 N N . GLU A 1 86 ? 4.970 -1.639 10.952 1.00 94.12 86 GLU A N 1
ATOM 674 C CA . GLU A 1 86 ? 4.338 -0.986 12.094 1.00 94.12 86 GLU A CA 1
ATOM 675 C C . GLU A 1 86 ? 3.867 0.438 11.783 1.00 94.12 86 GLU A C 1
ATOM 677 O O . GLU A 1 86 ? 3.034 0.961 12.526 1.00 94.12 86 GLU A O 1
ATOM 682 N N . ASP A 1 87 ? 4.317 1.045 10.683 1.00 96.75 87 ASP A N 1
ATOM 683 C CA . ASP A 1 87 ? 3.964 2.416 10.319 1.00 96.75 87 ASP A CA 1
ATOM 684 C C . ASP A 1 87 ? 2.466 2.585 10.053 1.00 96.75 87 ASP A C 1
ATOM 686 O O . ASP A 1 87 ? 1.891 3.629 10.370 1.00 96.75 87 ASP A O 1
ATOM 690 N N . PHE A 1 88 ? 1.780 1.526 9.615 1.00 97.75 88 PHE A N 1
ATOM 691 C CA . PHE A 1 88 ? 0.324 1.536 9.455 1.00 97.75 88 PHE A CA 1
ATOM 692 C C . PHE A 1 88 ? -0.437 1.718 10.775 1.00 97.75 88 PHE A C 1
ATOM 694 O O . PHE A 1 88 ? -1.594 2.134 10.751 1.00 97.75 88 PHE A O 1
ATOM 701 N N . LYS A 1 89 ? 0.195 1.499 11.940 1.00 97.00 89 LYS A N 1
ATOM 702 C CA . LYS A 1 89 ? -0.408 1.818 13.249 1.00 97.00 89 LYS A CA 1
ATOM 703 C C . LYS A 1 89 ? -0.645 3.321 13.432 1.00 97.00 89 LYS A C 1
ATOM 705 O O . LYS A 1 89 ? -1.442 3.699 14.287 1.00 97.00 89 LYS A O 1
ATOM 710 N N . ARG A 1 90 ? 0.015 4.178 12.638 1.00 98.06 90 ARG A N 1
ATOM 711 C CA . ARG A 1 90 ? -0.217 5.632 12.627 1.00 98.06 90 ARG A CA 1
ATOM 712 C C . ARG A 1 90 ? -1.547 6.022 11.970 1.00 98.06 90 ARG A C 1
ATOM 714 O O . ARG A 1 90 ? -1.964 7.164 12.120 1.00 98.06 90 ARG A O 1
ATOM 721 N N . VAL A 1 91 ? -2.231 5.093 11.290 1.00 98.38 91 VAL A N 1
ATOM 722 C CA . VAL A 1 91 ? -3.536 5.306 10.642 1.00 98.38 91 VAL A CA 1
ATOM 723 C C . VAL A 1 91 ? -4.663 4.827 11.576 1.00 98.38 91 VAL A C 1
ATOM 725 O O . VAL A 1 91 ? -4.946 3.631 11.625 1.00 98.38 91 VAL A O 1
ATOM 728 N N . PRO A 1 92 ? -5.368 5.714 12.312 1.00 97.56 92 PRO A N 1
ATOM 729 C CA . PRO A 1 92 ? -6.189 5.297 13.460 1.00 97.56 92 PRO A CA 1
ATOM 730 C C . PRO A 1 92 ? -7.408 4.435 13.108 1.00 97.56 92 PRO A C 1
ATOM 732 O O . PRO A 1 92 ? -7.902 3.679 13.939 1.00 97.56 92 PRO A O 1
ATOM 735 N N . TRP A 1 93 ? -7.921 4.569 11.884 1.00 98.19 93 TRP A N 1
ATOM 736 C CA . TRP A 1 93 ? -9.092 3.832 11.409 1.00 98.19 93 T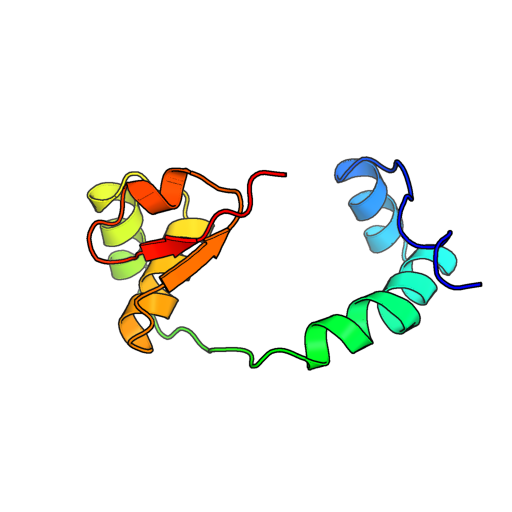RP A CA 1
ATOM 737 C C . TRP A 1 93 ? -8.738 2.476 10.777 1.00 98.19 93 TRP A C 1
ATOM 739 O O . TRP A 1 93 ? -9.646 1.708 10.462 1.00 98.19 93 TRP A O 1
ATOM 749 N N . LEU A 1 94 ? -7.448 2.180 10.582 1.00 98.25 94 LEU A N 1
ATOM 750 C CA . LEU A 1 94 ? -6.972 0.972 9.917 1.00 98.25 94 LEU A CA 1
ATOM 751 C C . LEU A 1 94 ? -6.396 -0.006 10.950 1.00 98.25 94 LEU A C 1
ATOM 753 O O . LEU A 1 94 ? -5.332 0.206 11.528 1.00 98.25 94 LEU A O 1
ATOM 757 N N . LYS A 1 95 ? -7.098 -1.113 11.186 1.00 98.06 95 LYS A N 1
ATOM 758 C CA . LYS A 1 95 ? -6.674 -2.151 12.126 1.00 98.06 95 LYS A CA 1
ATOM 759 C C . LYS A 1 95 ? -5.500 -2.949 11.557 1.00 98.06 95 LYS A C 1
ATOM 761 O O . LYS A 1 95 ? -5.664 -3.714 10.609 1.00 98.06 95 LYS A O 1
ATOM 766 N N . VAL A 1 96 ? -4.335 -2.850 1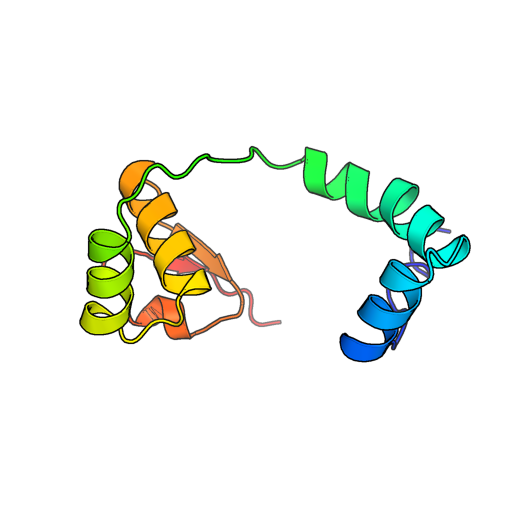2.186 1.00 97.19 96 VAL A N 1
ATOM 767 C CA . VAL A 1 96 ? -3.177 -3.684 11.836 1.00 97.19 96 VAL A CA 1
ATOM 768 C C . VAL A 1 96 ? -3.331 -5.083 12.437 1.00 97.19 96 VAL A C 1
ATOM 770 O O . VAL A 1 96 ? -3.496 -5.240 13.647 1.00 97.19 96 VAL A O 1
ATOM 773 N N . ILE A 1 97 ? -3.265 -6.102 11.583 1.00 95.50 97 ILE A N 1
ATOM 774 C CA . ILE A 1 97 ? -3.187 -7.515 11.950 1.00 95.50 97 ILE A CA 1
ATOM 775 C C . ILE A 1 97 ? -1.737 -7.947 11.733 1.00 95.50 97 ILE A C 1
ATOM 777 O O . ILE A 1 97 ? -1.317 -8.183 10.601 1.00 95.50 97 ILE A O 1
ATOM 781 N N . SER A 1 98 ? -0.969 -8.050 12.813 1.00 87.75 98 SER A N 1
ATOM 782 C CA . SER A 1 98 ? 0.370 -8.633 12.776 1.00 87.75 98 SER A CA 1
ATOM 783 C C . SER A 1 98 ? 0.336 -10.043 13.363 1.00 87.75 98 SER A C 1
ATOM 785 O O . SER A 1 98 ? -0.203 -10.270 14.445 1.00 87.75 98 SER A O 1
ATOM 787 N N . GLN A 1 99 ? 0.901 -11.004 12.637 1.00 67.88 99 GLN A N 1
ATOM 788 C CA . GLN A 1 99 ? 1.276 -12.299 13.196 1.00 67.88 99 GLN A CA 1
ATOM 789 C C . GLN A 1 99 ? 2.713 -12.130 13.690 1.00 67.88 99 GLN A C 1
ATOM 791 O O . GLN A 1 99 ? 3.633 -12.009 12.884 1.00 67.88 99 GLN A O 1
ATOM 796 N N . LYS A 1 100 ? 2.890 -12.012 15.008 1.00 58.69 100 LYS A N 1
ATOM 797 C CA . LYS A 1 100 ? 4.198 -12.252 15.619 1.00 58.69 100 LYS A CA 1
ATOM 798 C C . LYS A 1 100 ? 4.286 -13.760 15.819 1.00 58.69 100 LYS A C 1
ATOM 800 O O . LYS A 1 100 ? 3.441 -14.304 16.527 1.00 58.69 100 LYS A O 1
ATOM 805 N N . GLU A 1 101 ? 5.227 -14.398 15.129 1.00 53.84 101 GLU A N 1
ATOM 806 C CA . GLU A 1 101 ? 5.673 -15.753 15.480 1.00 53.84 101 GLU A CA 1
ATOM 807 C C . GLU A 1 101 ? 6.187 -15.791 16.925 1.00 53.84 101 GLU A C 1
ATOM 809 O O . GLU A 1 101 ? 6.784 -14.778 17.372 1.00 53.84 101 GLU A O 1
#

Secondary structure (DSSP, 8-state):
--SSTT-----HHHHHHHHHTT-HHHHHHIIIIIHHHHTTS--------HHHHHHHHHHHT--HHHHHHHHHHHHTT--EEE-S-GGGGGSTTSEEE----

Sequence (101 aa):
MVWETLTTRLSSRRIRELLAGRDERLVGLVKNDVWPVLRLFTTLPLTAEPGEIIQYMEGYGLMPTDAIIALTCRQHGINAIATLDEDFKRVPWLKVISQKE

InterPro domains:
  IPR002716 PIN domain [PF01850] (36-93)
  IPR029060 PIN-like domain superfamily [SSF88723] (37-93)

Organism: NCBI:txid1973259

pLDDT: mean 90.28, std 15.18, range [30.48, 98.62]

Radius of gyration: 16.97 Å; chains: 1; bounding box: 34×48×33 Å

Foldseek 3Di:
DPVVLPPPVDDPVRLVVCVVVVPVVSVVCCVPPVVVVPVVDDDFDDDDDPVQLVCQCVQQVDDSVVSRVVNSCVVVVNQEDEDPDCSCVSVPSHHYDYDDD